Protein AF-A0A9D9IFY2-F1 (afdb_monomer_lite)

Radius of gyration: 27.75 Å; chains: 1; bounding box: 76×43×85 Å

Structure (mmCIF, N/CA/C/O backbone):
data_AF-A0A9D9IFY2-F1
#
_entry.id   AF-A0A9D9IFY2-F1
#
loop_
_atom_site.group_PDB
_atom_site.id
_atom_site.type_symbol
_atom_site.label_atom_id
_atom_site.label_alt_id
_atom_site.label_comp_id
_atom_site.label_asym_id
_atom_site.label_entity_id
_atom_site.label_seq_id
_atom_site.pdbx_PDB_ins_code
_atom_site.Cartn_x
_atom_site.Cartn_y
_atom_site.Cartn_z
_atom_site.occupancy
_atom_site.B_iso_or_equiv
_atom_site.auth_seq_id
_atom_site.auth_comp_id
_atom_site.auth_asym_id
_atom_site.auth_atom_id
_atom_site.pdbx_PDB_model_num
ATOM 1 N N . MET A 1 1 ? 60.501 29.123 -60.097 1.00 45.59 1 MET A N 1
ATOM 2 C CA . MET A 1 1 ? 59.509 29.951 -59.369 1.00 45.59 1 MET A CA 1
ATOM 3 C C . MET A 1 1 ? 58.386 30.339 -60.323 1.00 45.59 1 MET A C 1
ATOM 5 O O . MET A 1 1 ? 58.655 31.164 -61.185 1.00 45.59 1 MET A O 1
ATOM 9 N N . LYS A 1 2 ? 57.199 29.705 -60.239 1.00 42.31 2 LYS A N 1
ATOM 10 C CA . LYS A 1 2 ? 55.926 30.140 -60.883 1.00 42.31 2 LYS A CA 1
ATOM 11 C C . LYS A 1 2 ? 54.731 29.185 -60.614 1.00 42.31 2 LYS A C 1
ATOM 13 O O . LYS A 1 2 ? 53.909 28.975 -61.491 1.00 42.31 2 LYS A O 1
ATOM 18 N N . ILE A 1 3 ? 54.619 28.594 -59.417 1.00 50.12 3 ILE A N 1
ATOM 19 C CA . ILE A 1 3 ? 53.489 27.689 -59.063 1.00 50.12 3 ILE A CA 1
ATOM 20 C C . ILE A 1 3 ? 52.675 28.223 -57.861 1.00 50.12 3 ILE A C 1
ATOM 22 O O . ILE A 1 3 ? 51.800 27.564 -57.319 1.00 50.12 3 ILE A O 1
ATOM 26 N N . VAL A 1 4 ? 52.882 29.485 -57.470 1.00 52.16 4 VAL A N 1
ATOM 27 C CA . VAL A 1 4 ? 52.103 30.127 -56.397 1.00 52.16 4 VAL A CA 1
ATOM 28 C C . VAL A 1 4 ? 50.803 30.711 -56.960 1.00 52.16 4 VAL A C 1
ATOM 30 O O . VAL A 1 4 ? 50.660 31.922 -57.062 1.00 52.16 4 VAL A O 1
ATOM 33 N N . LYS A 1 5 ? 49.876 29.859 -57.395 1.00 47.00 5 LYS A N 1
ATOM 34 C CA . LYS A 1 5 ? 48.452 30.173 -57.607 1.00 47.00 5 LYS A CA 1
ATOM 35 C C . LYS A 1 5 ? 47.690 28.863 -57.391 1.00 47.00 5 LYS A C 1
ATOM 37 O O . LYS A 1 5 ? 48.165 27.835 -57.848 1.00 47.00 5 LYS A O 1
ATOM 42 N N . TYR A 1 6 ? 46.549 28.922 -56.704 1.00 46.47 6 TYR A N 1
ATOM 43 C CA . TYR A 1 6 ? 45.672 27.801 -56.302 1.00 46.47 6 TYR A CA 1
ATOM 44 C C . TYR A 1 6 ? 45.935 27.157 -54.927 1.00 46.47 6 TYR A C 1
ATOM 46 O O . TYR A 1 6 ? 45.600 26.000 -54.703 1.00 46.47 6 TYR A O 1
ATOM 54 N N . ILE A 1 7 ? 46.431 27.935 -53.959 1.00 56.41 7 ILE A N 1
ATOM 55 C CA . ILE A 1 7 ? 46.082 27.707 -52.547 1.00 56.41 7 ILE A CA 1
ATOM 56 C C . ILE A 1 7 ? 44.813 28.515 -52.296 1.00 56.41 7 ILE A C 1
ATOM 58 O O . ILE A 1 7 ? 44.910 29.731 -52.163 1.00 56.41 7 ILE A O 1
ATOM 62 N N . SER A 1 8 ? 43.650 27.864 -52.340 1.00 53.25 8 SER A N 1
ATOM 63 C CA . SER A 1 8 ? 42.372 28.220 -51.690 1.00 53.25 8 SER A CA 1
ATOM 64 C C . SER A 1 8 ? 41.258 27.442 -52.392 1.00 53.25 8 SER A C 1
ATOM 66 O O . SER A 1 8 ? 41.124 27.568 -53.604 1.00 53.25 8 SER A O 1
ATOM 68 N N . ILE A 1 9 ? 40.422 26.733 -51.628 1.00 54.22 9 ILE A N 1
ATOM 69 C CA . ILE A 1 9 ? 39.234 25.969 -52.070 1.00 54.22 9 ILE A CA 1
ATOM 70 C C . ILE A 1 9 ? 39.540 24.521 -52.497 1.00 54.22 9 ILE A C 1
ATOM 72 O O . ILE A 1 9 ? 39.361 24.152 -53.649 1.00 54.22 9 ILE A O 1
ATOM 76 N N . LEU A 1 10 ? 39.960 23.679 -51.542 1.00 46.41 10 LEU A N 1
ATOM 77 C CA . LEU A 1 10 ? 39.526 22.272 -51.467 1.00 46.41 10 LEU A CA 1
ATOM 78 C C . LEU A 1 10 ? 39.859 21.682 -50.083 1.00 46.41 10 LEU A C 1
ATOM 80 O O . LEU A 1 10 ? 40.824 20.950 -49.909 1.00 46.41 10 LEU A O 1
ATOM 84 N N . ALA A 1 11 ? 39.076 22.052 -49.074 1.00 47.03 11 ALA A N 1
ATOM 85 C CA . ALA A 1 11 ? 39.056 21.371 -47.776 1.00 47.03 11 ALA A CA 1
ATOM 86 C C . ALA A 1 11 ? 37.610 21.313 -47.260 1.00 47.03 11 ALA A C 1
ATOM 88 O O . ALA A 1 11 ? 37.306 21.672 -46.129 1.00 47.03 11 ALA A O 1
ATOM 89 N N . ALA A 1 12 ? 36.695 20.923 -48.145 1.00 52.78 12 ALA A N 1
ATOM 90 C CA . ALA A 1 12 ? 35.437 20.322 -47.742 1.00 52.78 12 ALA A CA 1
ATOM 91 C C . ALA A 1 12 ? 35.654 18.807 -47.786 1.00 52.78 12 ALA A C 1
ATOM 93 O O . ALA A 1 12 ? 36.312 18.317 -48.702 1.00 52.78 12 ALA A O 1
ATOM 94 N N . VAL A 1 13 ? 35.069 18.082 -46.836 1.00 53.97 13 VAL A N 1
ATOM 95 C CA . VAL A 1 13 ? 35.120 16.614 -46.718 1.00 53.97 13 VAL A CA 1
ATOM 96 C C . VAL A 1 13 ? 36.387 16.074 -46.039 1.00 53.97 13 VAL A C 1
ATOM 98 O O . VAL A 1 13 ? 37.123 15.256 -46.577 1.00 53.97 13 VAL A O 1
ATOM 101 N N . ALA A 1 14 ? 36.602 16.475 -44.788 1.00 48.41 14 ALA A N 1
ATOM 102 C CA . ALA A 1 14 ? 37.298 15.627 -43.827 1.00 48.41 14 ALA A CA 1
ATOM 103 C C . ALA A 1 14 ? 36.409 15.477 -42.589 1.00 48.41 14 ALA A C 1
ATOM 105 O O . ALA A 1 14 ? 36.296 16.390 -41.778 1.00 48.41 14 ALA A O 1
ATOM 106 N N . GLY A 1 15 ? 35.752 14.321 -42.483 1.00 49.12 15 GLY A N 1
ATOM 107 C CA . GLY A 1 15 ? 35.352 13.779 -41.187 1.00 49.12 15 GLY A CA 1
ATOM 108 C C . GLY A 1 15 ? 34.025 14.243 -40.590 1.00 49.12 15 GLY A C 1
ATOM 109 O O . GLY A 1 15 ? 33.933 14.321 -39.372 1.00 49.12 15 GLY A O 1
ATOM 110 N N . LEU A 1 16 ? 32.963 14.429 -41.383 1.00 47.00 16 LEU A N 1
ATOM 111 C CA . LEU A 1 16 ? 31.602 14.158 -40.880 1.00 47.00 16 LEU A CA 1
ATOM 112 C C . LEU A 1 16 ? 31.379 12.637 -40.834 1.00 47.00 16 LEU A C 1
ATOM 114 O O . LEU A 1 16 ? 30.486 12.086 -41.462 1.00 47.00 16 LEU A O 1
ATOM 118 N N . SER A 1 17 ? 32.244 11.942 -40.106 1.00 49.38 17 SER A N 1
ATOM 119 C CA . SER A 1 17 ? 31.938 10.640 -39.538 1.00 49.38 17 SER A CA 1
ATOM 120 C C . SER A 1 17 ? 31.508 10.907 -38.105 1.00 49.38 17 SER A C 1
ATOM 122 O O . SER A 1 17 ? 32.179 10.519 -37.151 1.00 49.38 17 SER A O 1
ATOM 124 N N . THR A 1 18 ? 30.383 11.614 -37.960 1.00 53.66 18 THR A N 1
ATOM 125 C CA . THR A 1 18 ? 29.499 11.360 -36.830 1.00 53.66 18 THR A CA 1
ATOM 126 C C . THR A 1 18 ? 29.099 9.905 -37.000 1.00 53.66 18 THR A C 1
ATOM 128 O O . THR A 1 18 ? 28.166 9.584 -37.737 1.00 53.66 18 THR A O 1
ATOM 131 N N . ALA A 1 19 ? 29.886 9.001 -36.416 1.00 45.75 19 ALA A N 1
ATOM 132 C CA . ALA A 1 19 ? 29.366 7.700 -36.078 1.00 45.75 19 ALA A CA 1
ATOM 133 C C . ALA A 1 19 ? 28.036 8.001 -35.389 1.00 45.75 19 ALA A C 1
ATOM 135 O O . ALA A 1 19 ? 28.010 8.713 -34.383 1.00 45.75 19 ALA A O 1
ATOM 136 N N . CYS A 1 20 ? 26.941 7.567 -36.011 1.00 50.88 20 CYS A N 1
ATOM 137 C CA . CYS A 1 20 ? 25.726 7.293 -35.282 1.00 50.88 20 CYS A CA 1
ATOM 138 C C . CYS A 1 20 ? 26.170 6.356 -34.163 1.00 50.88 20 CYS A C 1
ATOM 140 O O . CYS A 1 20 ? 26.299 5.153 -34.366 1.00 50.88 20 CYS A O 1
ATOM 142 N N . GLN A 1 21 ? 26.506 6.916 -33.003 1.00 42.38 21 GLN A N 1
ATOM 143 C CA . GLN A 1 21 ? 26.199 6.221 -31.780 1.00 42.38 21 GLN A CA 1
ATOM 144 C C . GLN A 1 21 ? 24.684 6.121 -31.870 1.00 42.38 21 GLN A C 1
ATOM 146 O O . GLN A 1 21 ? 23.987 7.110 -31.647 1.00 42.38 21 GLN A O 1
ATOM 151 N N . GLU A 1 22 ? 24.178 4.978 -32.341 1.00 47.09 22 GLU A N 1
ATOM 152 C CA . GLU A 1 22 ? 22.893 4.531 -31.836 1.00 47.09 22 GLU A CA 1
ATOM 153 C C . GLU A 1 22 ? 23.103 4.568 -30.330 1.00 47.09 22 GLU A C 1
ATOM 155 O O . GLU A 1 22 ? 23.872 3.778 -29.780 1.00 47.09 22 GLU A O 1
ATOM 160 N N . LEU A 1 23 ? 22.617 5.652 -29.718 1.00 42.62 23 LEU A N 1
ATOM 161 C CA . LEU A 1 23 ? 22.601 5.799 -28.281 1.00 42.62 23 LEU A CA 1
ATOM 162 C C . LEU A 1 23 ? 21.955 4.500 -27.828 1.00 42.62 23 LEU A C 1
ATOM 164 O O . LEU A 1 23 ? 20.848 4.203 -28.277 1.00 42.62 23 LEU A O 1
ATOM 168 N N . GLU A 1 24 ? 22.684 3.685 -27.076 1.00 45.47 24 GLU A N 1
ATOM 169 C CA . GLU A 1 24 ? 22.143 2.454 -26.525 1.00 45.47 24 GLU A CA 1
ATOM 170 C C . GLU A 1 24 ? 21.043 2.901 -25.560 1.00 45.47 24 GLU A C 1
ATOM 172 O O . GLU A 1 24 ? 21.291 3.258 -24.408 1.00 45.47 24 GLU A O 1
ATOM 177 N N . GLU A 1 25 ? 19.838 3.077 -26.103 1.00 55.22 25 GLU A N 1
ATOM 178 C CA . GLU A 1 25 ? 18.676 3.513 -25.363 1.00 55.22 25 GLU A CA 1
ATOM 179 C C . GLU A 1 25 ? 18.392 2.382 -24.390 1.00 55.22 25 GLU A C 1
ATOM 181 O O . GLU A 1 25 ? 17.975 1.292 -24.786 1.00 55.22 25 GLU A O 1
ATOM 186 N N . VAL A 1 26 ? 18.650 2.629 -23.108 1.00 58.50 26 VAL A N 1
ATOM 187 C CA . VAL A 1 26 ? 18.182 1.760 -22.035 1.00 58.50 26 VAL A CA 1
ATOM 188 C C . VAL A 1 26 ? 16.660 1.810 -22.088 1.00 58.50 26 VAL A C 1
ATOM 190 O O . VAL A 1 26 ? 16.031 2.755 -21.613 1.00 58.50 26 VAL A O 1
ATOM 193 N N . ARG A 1 27 ? 16.070 0.825 -22.763 1.00 62.72 27 ARG A N 1
ATOM 194 C CA . ARG A 1 27 ? 14.627 0.703 -22.927 1.00 62.72 27 ARG A CA 1
ATOM 195 C C . ARG A 1 27 ? 14.078 -0.126 -21.785 1.00 62.72 27 ARG A C 1
ATOM 197 O O . ARG A 1 27 ? 14.531 -1.239 -21.543 1.00 62.72 27 ARG A O 1
ATOM 204 N N . THR A 1 28 ? 13.094 0.434 -21.098 1.00 70.00 28 THR A N 1
ATOM 205 C CA . THR A 1 28 ? 12.258 -0.304 -20.154 1.00 70.00 28 THR A CA 1
ATOM 206 C C . THR A 1 28 ? 11.496 -1.402 -20.885 1.00 70.00 28 THR A C 1
ATOM 208 O O . THR A 1 28 ? 11.254 -1.301 -22.093 1.00 70.00 28 THR A O 1
ATOM 211 N N . LEU A 1 29 ? 11.051 -2.414 -20.144 1.00 72.69 29 LEU A N 1
ATOM 212 C CA . LEU A 1 29 ? 10.081 -3.375 -20.652 1.00 72.69 29 LEU A CA 1
ATOM 213 C C . LEU A 1 29 ? 8.843 -2.648 -21.186 1.00 72.69 29 LEU A C 1
ATOM 215 O O . LEU A 1 29 ? 8.444 -1.590 -20.687 1.00 72.69 29 LEU A O 1
ATOM 219 N N . ALA A 1 30 ? 8.251 -3.221 -22.233 1.00 76.56 30 ALA A N 1
ATOM 220 C CA . ALA A 1 30 ? 6.926 -2.810 -22.665 1.00 76.56 30 ALA A CA 1
ATOM 221 C C . ALA A 1 30 ? 5.931 -3.020 -21.505 1.00 76.56 30 ALA A C 1
ATOM 223 O O . ALA A 1 30 ? 6.158 -3.906 -20.677 1.00 76.56 30 ALA A O 1
ATOM 224 N N . PRO A 1 31 ? 4.842 -2.237 -21.414 1.00 75.75 31 PRO A N 1
ATOM 225 C CA . PRO A 1 31 ? 3.921 -2.312 -20.280 1.00 75.75 31 PRO A CA 1
ATOM 226 C C . PRO A 1 31 ? 3.385 -3.713 -19.961 1.00 75.75 31 PRO A C 1
ATOM 228 O O . PRO A 1 31 ? 3.192 -4.053 -18.803 1.00 75.75 31 PRO A O 1
ATOM 231 N N . ASP A 1 32 ? 3.175 -4.543 -20.980 1.00 78.44 32 ASP A N 1
ATOM 232 C CA . ASP A 1 32 ? 2.692 -5.923 -20.861 1.00 78.44 32 ASP A CA 1
ATOM 233 C C . ASP A 1 32 ? 3.770 -6.930 -20.424 1.00 78.44 32 ASP A C 1
ATOM 235 O O . ASP A 1 32 ? 3.457 -8.084 -20.145 1.00 78.44 32 ASP A O 1
ATOM 239 N N . GLN A 1 33 ? 5.033 -6.506 -20.383 1.00 84.06 33 GLN A N 1
ATOM 240 C CA . GLN A 1 33 ? 6.184 -7.329 -20.012 1.00 84.06 33 GLN A CA 1
ATOM 241 C C . GLN A 1 33 ? 6.702 -7.011 -18.600 1.00 84.06 33 GLN A C 1
ATOM 243 O O . GLN A 1 33 ? 7.556 -7.737 -18.100 1.00 84.06 33 GLN A O 1
ATOM 248 N N . VAL A 1 34 ? 6.209 -5.944 -17.957 1.00 89.12 34 VAL A N 1
ATOM 249 C CA . VAL A 1 34 ? 6.585 -5.585 -16.581 1.00 89.12 34 VAL A CA 1
ATOM 250 C C . VAL A 1 34 ? 6.120 -6.678 -15.620 1.00 89.12 34 VAL A C 1
ATOM 252 O O . VAL A 1 34 ? 4.947 -7.053 -15.620 1.00 89.12 34 VAL A O 1
ATOM 255 N N . VAL A 1 35 ? 7.028 -7.158 -14.768 1.00 94.62 35 VAL A N 1
ATOM 256 C CA . VAL A 1 35 ? 6.667 -8.059 -13.668 1.00 94.62 35 VAL A CA 1
ATOM 257 C C . VAL A 1 35 ? 6.233 -7.198 -12.479 1.00 94.62 35 VAL A C 1
ATOM 259 O O . VAL A 1 35 ? 7.048 -6.413 -11.981 1.00 94.62 35 VAL A O 1
ATOM 262 N N . PRO A 1 36 ? 4.970 -7.291 -12.025 1.00 95.56 36 PRO A N 1
ATOM 263 C CA . PRO A 1 36 ? 4.491 -6.508 -10.892 1.00 95.56 36 PRO A CA 1
ATOM 264 C C . PRO A 1 36 ? 5.188 -6.926 -9.587 1.00 95.56 36 PRO A C 1
ATOM 266 O O . PRO A 1 36 ? 5.723 -8.035 -9.500 1.00 95.56 36 PRO A O 1
ATOM 269 N N . PRO A 1 37 ? 5.175 -6.065 -8.553 1.00 97.62 37 PRO A N 1
ATOM 270 C CA . PRO A 1 37 ? 5.640 -6.472 -7.233 1.00 97.62 37 PRO A CA 1
ATOM 271 C C . PRO A 1 37 ? 4.739 -7.578 -6.667 1.00 97.62 37 PRO A C 1
ATOM 273 O O . PRO A 1 37 ? 3.570 -7.689 -7.037 1.00 97.62 37 PRO A O 1
ATOM 276 N N . VAL A 1 38 ? 5.252 -8.365 -5.722 1.00 98.25 38 VAL A N 1
ATOM 277 C CA . VAL A 1 38 ? 4.466 -9.418 -5.055 1.00 98.25 38 VAL A CA 1
ATOM 278 C C . VAL A 1 38 ? 4.437 -9.153 -3.562 1.00 98.25 38 VAL A C 1
ATOM 280 O O . VAL A 1 38 ? 5.442 -9.344 -2.882 1.00 98.25 38 VAL A O 1
ATOM 283 N N . LEU A 1 39 ? 3.289 -8.709 -3.046 1.00 98.31 39 LEU A N 1
ATOM 284 C CA . LEU A 1 39 ? 3.097 -8.517 -1.611 1.00 98.31 39 LEU A CA 1
ATOM 285 C C . LEU A 1 39 ? 3.146 -9.871 -0.897 1.00 98.31 39 LEU A C 1
ATOM 287 O O . LEU A 1 39 ? 2.453 -10.818 -1.272 1.00 98.31 39 LEU A O 1
ATOM 291 N N . HIS A 1 40 ? 3.986 -9.968 0.131 1.00 98.00 40 HIS A N 1
ATOM 292 C CA . HIS A 1 40 ? 4.064 -11.162 0.963 1.00 98.00 40 HIS A CA 1
ATOM 293 C C . HIS A 1 40 ? 2.832 -11.275 1.862 1.00 98.00 40 HIS A C 1
ATOM 295 O O . HIS A 1 40 ? 2.119 -10.304 2.113 1.00 98.00 40 HIS A O 1
ATOM 301 N N . SER A 1 41 ? 2.589 -12.479 2.377 1.00 93.69 41 SER A N 1
ATOM 302 C CA . SER A 1 41 ? 1.468 -12.734 3.279 1.00 93.69 41 SER A CA 1
ATOM 303 C C . SER A 1 41 ? 1.529 -11.835 4.513 1.00 93.69 41 SER A C 1
ATOM 305 O O . SER A 1 41 ? 2.539 -11.809 5.220 1.00 93.69 41 SER A O 1
ATOM 307 N N . LEU A 1 42 ? 0.417 -11.169 4.797 1.00 95.88 42 LEU A N 1
ATOM 308 C CA . LEU A 1 42 ? 0.196 -10.413 6.021 1.00 95.88 42 LEU A CA 1
ATOM 309 C C . LEU A 1 42 ? -0.420 -11.316 7.103 1.00 95.88 42 LEU A C 1
ATOM 311 O O . LEU A 1 42 ? -0.883 -12.423 6.800 1.00 95.88 42 LEU A O 1
ATOM 315 N N . PRO A 1 43 ? -0.434 -10.879 8.375 1.00 93.62 43 PRO A N 1
ATOM 316 C CA . PRO A 1 43 ? -1.269 -11.509 9.388 1.00 93.62 43 PRO A CA 1
ATOM 317 C C . PRO A 1 43 ? -2.720 -11.597 8.904 1.00 93.62 43 PRO A C 1
ATOM 319 O O . PRO A 1 43 ? -3.215 -10.677 8.263 1.00 93.62 43 PRO A O 1
ATOM 322 N N . ALA A 1 44 ? -3.407 -12.691 9.235 1.00 90.69 44 ALA A N 1
ATOM 323 C CA . ALA A 1 44 ? -4.798 -12.886 8.818 1.00 90.69 44 ALA A CA 1
ATOM 324 C C . ALA A 1 44 ? -5.761 -11.845 9.424 1.00 90.69 44 ALA A C 1
ATOM 326 O O . ALA A 1 44 ? -6.833 -11.611 8.872 1.00 90.69 44 ALA A O 1
ATOM 327 N N . GLU A 1 45 ? -5.380 -11.245 10.553 1.00 93.31 45 GLU A N 1
ATOM 328 C CA . GLU A 1 45 ? -6.165 -10.253 11.283 1.00 93.31 45 GLU A CA 1
ATOM 329 C C . GLU A 1 45 ? -5.242 -9.153 11.824 1.00 93.31 45 GLU A C 1
ATOM 331 O O . GLU A 1 45 ? -4.189 -9.448 12.404 1.00 93.31 45 GLU A O 1
ATOM 336 N N . ILE A 1 46 ? -5.651 -7.894 11.660 1.00 92.31 46 ILE A N 1
ATOM 337 C CA . ILE A 1 46 ? -5.027 -6.714 12.266 1.00 92.31 46 ILE A CA 1
ATOM 338 C C . ILE A 1 46 ? -6.063 -6.046 13.176 1.00 92.31 46 ILE A C 1
ATOM 340 O O . ILE A 1 46 ? -6.761 -5.100 12.818 1.00 92.31 46 ILE A O 1
ATOM 344 N N . ALA A 1 47 ? -6.135 -6.529 14.416 1.00 92.75 47 ALA A N 1
ATOM 345 C CA . ALA A 1 47 ? -6.991 -5.946 15.441 1.00 92.75 47 ALA A CA 1
ATOM 346 C C . ALA A 1 47 ? -6.327 -4.713 16.078 1.00 92.75 47 ALA A C 1
ATOM 348 O O . ALA A 1 47 ? -5.432 -4.832 16.925 1.00 92.75 47 ALA A O 1
ATOM 349 N N . VAL A 1 48 ? -6.781 -3.516 15.699 1.00 91.88 48 VAL A N 1
ATOM 350 C CA . VAL A 1 48 ? -6.322 -2.265 16.319 1.00 91.88 48 VAL A CA 1
ATOM 351 C C . VAL A 1 48 ? -7.115 -1.970 17.592 1.00 91.88 48 VAL A C 1
ATOM 353 O O . VAL A 1 48 ? -8.344 -1.967 17.610 1.00 91.88 48 VAL A O 1
ATOM 356 N N . THR A 1 49 ? -6.396 -1.692 18.673 1.00 91.94 49 THR A N 1
ATOM 357 C CA . THR A 1 49 ? -6.932 -1.317 19.983 1.00 91.94 49 THR A CA 1
ATOM 358 C C . THR A 1 49 ? -6.192 -0.086 20.500 1.00 91.94 49 THR A C 1
ATOM 360 O O . THR A 1 49 ? -5.104 0.248 20.034 1.00 91.94 49 THR A O 1
ATOM 363 N N . SER A 1 50 ? -6.734 0.583 21.516 1.00 91.19 50 SER A N 1
ATOM 364 C CA . SER A 1 50 ? -6.043 1.712 22.152 1.00 91.19 50 SER A CA 1
ATOM 365 C C . SER A 1 50 ? -4.705 1.326 22.797 1.00 91.19 50 SER A C 1
ATOM 367 O O . SER A 1 50 ? -3.860 2.189 23.010 1.00 91.19 50 SER A O 1
ATOM 369 N N . GLU A 1 51 ? -4.502 0.048 23.124 1.00 95.19 51 GLU A N 1
ATOM 370 C CA . GLU A 1 51 ? -3.303 -0.439 23.815 1.00 95.19 51 GLU A CA 1
ATOM 371 C C . GLU A 1 51 ? -2.148 -0.755 22.855 1.00 95.19 51 GLU A C 1
ATOM 373 O O . GLU A 1 51 ? -0.990 -0.740 23.268 1.00 95.19 51 GLU A O 1
ATOM 378 N N . ASN A 1 52 ? -2.443 -1.016 21.576 1.00 95.06 52 ASN A N 1
ATOM 379 C CA . ASN A 1 52 ? -1.458 -1.459 20.585 1.00 95.06 52 ASN A CA 1
ATOM 380 C C . ASN A 1 52 ? -1.225 -0.458 19.441 1.00 95.06 52 ASN A C 1
ATOM 382 O O . ASN A 1 52 ? -0.557 -0.802 18.472 1.00 95.06 52 ASN A O 1
ATOM 386 N N . MET A 1 53 ? -1.710 0.786 19.548 1.00 94.12 53 MET A N 1
ATOM 387 C CA . MET A 1 53 ? -1.530 1.813 18.504 1.00 94.12 53 MET A CA 1
ATOM 388 C C . MET A 1 53 ? -0.059 2.052 18.11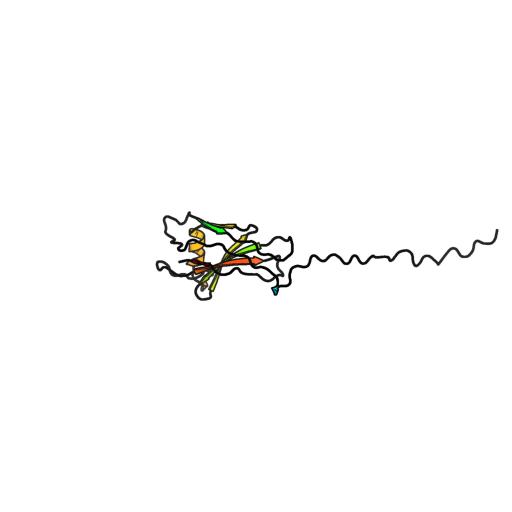7 1.00 94.12 53 MET A C 1
ATOM 390 O O . MET A 1 53 ? 0.237 2.316 16.954 1.00 94.12 53 MET A O 1
ATOM 394 N N . GLY A 1 54 ? 0.866 1.919 19.075 1.00 94.56 54 GLY A N 1
ATOM 395 C CA . GLY A 1 54 ? 2.308 2.042 18.835 1.00 94.56 54 GLY A CA 1
ATOM 396 C C . GLY A 1 54 ? 2.981 0.782 18.278 1.00 94.56 54 GLY A C 1
ATOM 397 O O . GLY A 1 54 ? 4.169 0.823 17.967 1.00 94.56 54 GLY A O 1
ATOM 398 N N . SER A 1 55 ? 2.266 -0.342 18.177 1.00 96.50 55 SER A N 1
ATOM 399 C CA . SER A 1 55 ? 2.765 -1.556 17.529 1.00 96.50 55 SER A CA 1
ATOM 400 C C . SER A 1 55 ? 2.786 -1.391 16.012 1.00 96.50 55 SER A C 1
ATOM 402 O O . SER A 1 55 ? 2.032 -0.594 15.450 1.00 96.50 55 SER A O 1
ATOM 404 N N . THR A 1 56 ? 3.659 -2.148 15.353 1.00 96.50 56 THR A N 1
ATOM 405 C CA . THR A 1 56 ? 3.853 -2.092 13.905 1.00 96.50 56 THR A CA 1
ATOM 406 C C . THR A 1 56 ? 3.403 -3.377 13.223 1.00 96.50 56 THR A C 1
ATOM 408 O O . THR A 1 56 ? 3.474 -4.466 13.792 1.00 96.50 56 THR A O 1
ATOM 411 N N . VAL A 1 57 ? 2.980 -3.242 11.969 1.00 96.44 57 VAL A N 1
ATOM 412 C CA . VAL A 1 57 ? 2.962 -4.332 10.991 1.00 96.44 57 VAL A CA 1
ATOM 413 C C . VAL A 1 57 ? 4.035 -4.065 9.946 1.00 96.44 57 VAL A C 1
ATOM 415 O O . VAL A 1 57 ? 4.219 -2.936 9.481 1.00 96.44 57 VAL A O 1
ATOM 418 N N . THR A 1 58 ? 4.752 -5.120 9.582 1.00 97.50 58 THR A N 1
ATOM 419 C CA . THR A 1 58 ? 5.735 -5.089 8.506 1.00 97.50 58 THR A CA 1
ATOM 420 C C . THR A 1 58 ? 5.063 -5.498 7.203 1.00 97.50 58 THR A C 1
ATOM 422 O O . THR A 1 58 ? 4.542 -6.605 7.086 1.00 97.50 58 THR A O 1
ATOM 425 N N . PHE A 1 59 ? 5.129 -4.624 6.207 1.00 98.19 59 PHE A N 1
ATOM 426 C CA . PHE A 1 59 ? 4.832 -4.952 4.820 1.00 98.19 59 PHE A CA 1
ATOM 427 C C . PHE A 1 59 ? 6.151 -5.298 4.129 1.00 98.19 59 PHE A C 1
ATOM 429 O O . PHE A 1 59 ? 7.125 -4.549 4.240 1.00 98.19 59 PHE A O 1
ATOM 436 N N . ALA A 1 60 ? 6.203 -6.429 3.436 1.00 98.31 60 ALA A N 1
ATOM 437 C CA . ALA A 1 60 ? 7.357 -6.867 2.654 1.00 98.31 60 ALA A CA 1
ATOM 438 C C . ALA A 1 60 ? 6.882 -7.419 1.311 1.00 98.31 60 ALA A C 1
ATOM 440 O O . ALA A 1 60 ? 5.780 -7.959 1.222 1.00 98.31 60 ALA A O 1
ATOM 441 N N . TRP A 1 61 ? 7.680 -7.240 0.263 1.00 98.50 61 TRP A N 1
ATOM 442 C CA . TRP A 1 61 ? 7.315 -7.668 -1.082 1.00 98.50 61 TRP A CA 1
ATOM 443 C C . TRP A 1 61 ? 8.523 -8.063 -1.917 1.00 98.50 61 TRP A C 1
ATOM 445 O O . TRP A 1 61 ? 9.654 -7.662 -1.643 1.00 98.50 61 TRP A O 1
ATOM 455 N N . ASP A 1 62 ? 8.267 -8.818 -2.978 1.00 98.06 62 ASP A N 1
ATOM 456 C CA . ASP A 1 62 ? 9.238 -8.997 -4.050 1.00 98.06 62 ASP A CA 1
ATOM 457 C C . ASP A 1 62 ? 9.220 -7.771 -4.967 1.00 98.06 62 ASP A C 1
ATOM 459 O O . ASP A 1 62 ? 8.166 -7.190 -5.246 1.00 98.06 62 ASP A O 1
ATOM 463 N N . ALA A 1 63 ? 10.406 -7.354 -5.412 1.00 96.56 63 ALA A N 1
ATOM 464 C CA . ALA A 1 63 ? 10.566 -6.175 -6.250 1.00 96.56 63 ALA A CA 1
ATOM 465 C C . ALA A 1 63 ? 9.868 -6.343 -7.606 1.00 96.56 63 ALA A C 1
ATOM 467 O O . ALA A 1 63 ? 9.889 -7.419 -8.200 1.00 96.56 63 ALA A O 1
ATOM 468 N N . ALA A 1 64 ? 9.320 -5.243 -8.118 1.00 95.62 64 ALA A N 1
ATOM 469 C CA . ALA A 1 64 ? 8.854 -5.183 -9.496 1.00 95.62 64 ALA A CA 1
ATOM 470 C C . ALA A 1 64 ? 10.047 -5.202 -10.465 1.00 95.62 64 ALA A C 1
ATOM 472 O O . ALA A 1 64 ? 11.076 -4.574 -10.192 1.00 95.62 64 ALA A O 1
ATOM 473 N N . ASP A 1 65 ? 9.883 -5.858 -11.614 1.00 93.88 65 ASP A N 1
ATOM 474 C CA . ASP A 1 65 ? 10.887 -5.891 -12.678 1.00 93.88 65 ASP A CA 1
ATOM 475 C C . ASP A 1 65 ? 10.402 -5.108 -13.902 1.00 93.88 65 ASP A C 1
ATOM 477 O O . ASP A 1 65 ? 9.498 -5.522 -14.630 1.00 93.88 65 ASP A O 1
ATOM 481 N N . PHE A 1 66 ? 11.036 -3.957 -14.125 1.00 90.69 66 PHE A N 1
ATOM 482 C CA . PHE A 1 66 ? 10.825 -3.102 -15.295 1.00 90.69 66 PHE A CA 1
ATOM 483 C C . PHE A 1 66 ? 11.860 -3.360 -16.409 1.00 90.69 66 PHE A C 1
ATOM 485 O O . PHE A 1 66 ? 11.887 -2.632 -17.405 1.00 90.69 66 PHE A O 1
ATOM 492 N N . GLY A 1 67 ? 12.742 -4.351 -16.232 1.00 87.88 67 GLY A N 1
ATOM 493 C CA . GLY A 1 67 ? 13.857 -4.721 -17.111 1.00 87.88 67 GLY A CA 1
ATOM 494 C C . GLY A 1 67 ? 14.989 -3.703 -17.181 1.00 87.88 67 GLY A C 1
ATOM 495 O O . GLY A 1 67 ? 15.856 -3.804 -18.047 1.00 87.88 67 GLY A O 1
ATOM 496 N N . VAL A 1 68 ? 14.994 -2.714 -16.285 1.00 82.62 68 VAL A N 1
ATOM 497 C CA . VAL A 1 68 ? 16.031 -1.682 -16.199 1.00 82.62 68 VAL A CA 1
ATOM 498 C C . VAL A 1 68 ? 16.450 -1.459 -14.752 1.00 82.62 68 VAL A C 1
ATOM 500 O O . VAL A 1 68 ? 15.630 -1.488 -13.838 1.00 82.62 68 VAL A O 1
ATOM 503 N N . GLY A 1 69 ? 17.734 -1.176 -14.541 1.00 82.62 69 GLY A N 1
ATOM 504 C CA . GLY A 1 69 ? 18.294 -0.857 -13.224 1.00 82.62 69 GLY A CA 1
ATOM 505 C C . GLY A 1 69 ? 18.020 0.583 -12.787 1.00 82.62 69 GLY A C 1
ATOM 506 O O . GLY A 1 69 ? 18.961 1.313 -12.487 1.00 82.62 69 GLY A O 1
ATOM 507 N N . THR A 1 70 ? 1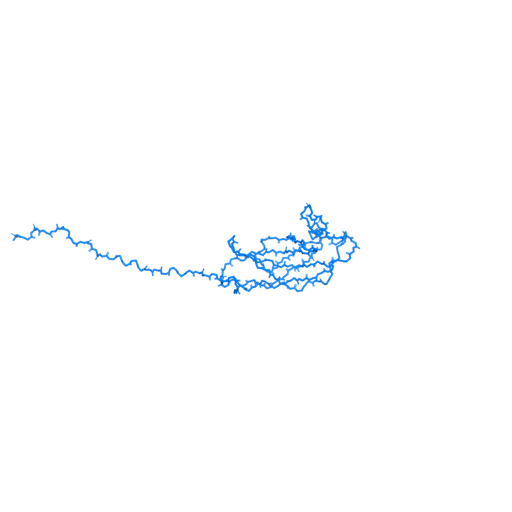6.758 1.014 -12.802 1.00 85.06 70 THR A N 1
ATOM 508 C CA . THR A 1 70 ? 16.340 2.327 -12.285 1.00 85.06 70 THR A CA 1
ATOM 509 C C . THR A 1 70 ? 15.754 2.202 -10.879 1.00 85.06 70 THR A C 1
ATOM 511 O O . THR A 1 70 ? 15.405 1.110 -10.436 1.00 85.06 70 THR A O 1
ATOM 514 N N . GLN A 1 71 ? 15.651 3.317 -10.154 1.00 89.94 71 GLN A N 1
ATOM 515 C CA . GLN A 1 71 ? 14.999 3.322 -8.847 1.00 89.94 71 GLN A CA 1
ATOM 516 C C . GLN A 1 71 ? 13.488 3.132 -9.010 1.00 89.94 71 GLN A C 1
ATOM 518 O O . GLN A 1 71 ? 12.820 3.943 -9.654 1.00 89.94 71 GLN A O 1
ATOM 523 N N . THR A 1 72 ? 12.961 2.092 -8.370 1.00 94.06 72 THR A N 1
ATOM 524 C CA . THR A 1 72 ? 11.522 1.866 -8.234 1.00 94.06 72 THR A CA 1
ATOM 525 C C . THR A 1 72 ? 11.008 2.541 -6.969 1.00 94.06 72 THR A C 1
ATOM 527 O O . THR A 1 72 ? 11.575 2.367 -5.890 1.00 94.06 72 THR A O 1
ATOM 530 N N . ASN A 1 73 ? 9.920 3.294 -7.104 1.00 95.75 73 ASN A N 1
ATOM 531 C CA . ASN A 1 73 ? 9.156 3.835 -5.989 1.00 95.75 73 ASN A CA 1
ATOM 532 C C . ASN A 1 73 ? 7.921 2.972 -5.750 1.00 95.75 73 ASN A C 1
ATOM 534 O O . ASN A 1 73 ? 7.162 2.693 -6.685 1.00 95.75 73 ASN A O 1
ATOM 538 N N . TYR A 1 74 ? 7.709 2.607 -4.491 1.00 97.81 74 TYR A N 1
ATOM 539 C CA . TYR A 1 74 ? 6.603 1.785 -4.037 1.00 97.81 74 TYR A CA 1
ATOM 540 C C . TYR A 1 74 ? 5.607 2.574 -3.179 1.00 97.81 74 TYR A C 1
ATOM 542 O O . TYR A 1 74 ? 5.964 3.535 -2.484 1.00 97.81 74 TYR A O 1
ATOM 550 N N . SER A 1 75 ? 4.352 2.135 -3.210 1.00 97.62 75 SER A N 1
ATOM 551 C CA . SER A 1 75 ? 3.286 2.539 -2.293 1.00 97.62 75 SER A CA 1
ATOM 552 C C . SER A 1 75 ? 2.597 1.315 -1.702 1.00 97.62 75 SER A C 1
ATOM 554 O O . SER A 1 75 ? 2.460 0.305 -2.386 1.00 97.62 75 SER A O 1
ATOM 556 N N . ILE A 1 76 ? 2.145 1.420 -0.452 1.00 98.19 76 ILE A N 1
ATOM 557 C CA . ILE A 1 76 ? 1.178 0.482 0.127 1.00 98.19 76 ILE A CA 1
ATOM 558 C C . ILE A 1 76 ? -0.187 1.140 0.051 1.00 98.19 76 ILE A C 1
ATOM 560 O O . ILE A 1 76 ? -0.366 2.263 0.528 1.00 98.19 76 ILE A O 1
ATOM 564 N N . GLU A 1 77 ? -1.133 0.442 -0.554 1.00 98.00 77 GLU A N 1
ATOM 565 C CA . GLU A 1 77 ? -2.507 0.888 -0.733 1.00 98.00 77 GLU A CA 1
ATOM 566 C C . GLU A 1 77 ? -3.457 -0.106 -0.068 1.00 98.00 77 GLU A C 1
ATOM 568 O O . GLU A 1 77 ? -3.184 -1.304 -0.038 1.00 98.00 77 GLU A O 1
ATOM 573 N N . ALA A 1 78 ? -4.544 0.407 0.495 1.00 97.88 78 ALA A N 1
ATOM 574 C CA . ALA A 1 78 ? -5.601 -0.374 1.118 1.00 97.88 78 ALA A CA 1
ATOM 575 C C . ALA A 1 78 ? -6.913 -0.124 0.376 1.00 97.88 78 ALA A C 1
ATOM 577 O O . ALA A 1 78 ? -7.206 1.023 0.034 1.00 97.88 78 ALA A O 1
ATOM 578 N N . ALA A 1 79 ? -7.684 -1.181 0.137 1.00 97.25 79 ALA A N 1
ATOM 579 C CA . ALA A 1 79 ? -8.922 -1.138 -0.622 1.00 97.25 79 ALA A CA 1
ATOM 580 C C . ALA A 1 79 ? -10.098 -1.758 0.147 1.00 97.25 79 ALA A C 1
ATOM 582 O O . ALA A 1 79 ? -9.964 -2.796 0.797 1.00 97.25 79 ALA A O 1
ATOM 583 N N . TYR A 1 80 ? -11.258 -1.107 0.053 1.00 96.00 80 TYR A N 1
ATOM 584 C CA . TYR A 1 80 ? -12.518 -1.508 0.681 1.00 96.00 80 TYR A CA 1
ATOM 585 C C . TYR A 1 80 ? -13.691 -0.888 -0.088 1.00 96.00 80 TYR A C 1
ATOM 587 O O . TYR A 1 80 ? -13.657 0.287 -0.430 1.00 96.00 80 TYR A O 1
ATOM 595 N N . ASN A 1 81 ? -14.744 -1.663 -0.376 1.00 89.31 81 ASN A N 1
ATOM 596 C CA . ASN A 1 81 ? -15.957 -1.187 -1.068 1.00 89.31 81 ASN A CA 1
ATOM 597 C C . ASN A 1 81 ? -15.725 -0.392 -2.375 1.00 89.31 81 ASN A C 1
ATOM 599 O O . ASN A 1 81 ? -16.550 0.435 -2.754 1.00 89.31 81 ASN A O 1
ATOM 603 N N . SER A 1 82 ? -14.679 -0.726 -3.137 1.00 88.31 82 SER A N 1
ATOM 604 C CA . SER A 1 82 ? -14.228 -0.040 -4.373 1.00 88.31 82 SER A CA 1
ATOM 605 C C . SER A 1 82 ? -13.445 1.257 -4.163 1.00 88.31 82 SER A C 1
ATOM 607 O O . SER A 1 82 ? -12.946 1.807 -5.144 1.00 88.31 82 SER A O 1
ATOM 609 N N . ASP A 1 8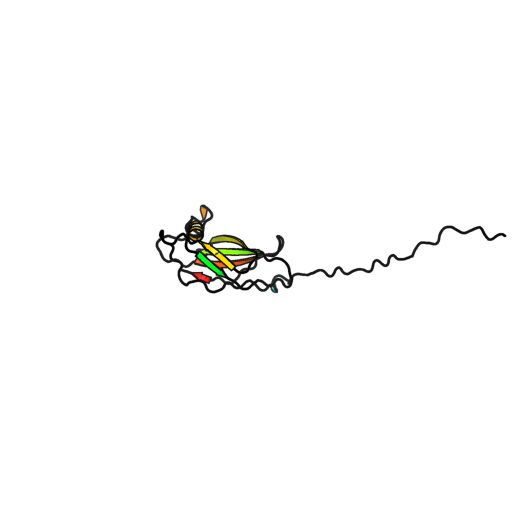3 ? -13.311 1.720 -2.924 1.00 93.44 83 ASP A N 1
ATOM 610 C CA . ASP A 1 83 ? -12.415 2.811 -2.571 1.00 93.44 83 ASP A CA 1
ATOM 611 C C . ASP A 1 83 ? -11.011 2.261 -2.311 1.00 93.44 83 ASP A C 1
ATOM 613 O O . ASP A 1 83 ? -10.849 1.154 -1.790 1.00 93.44 83 ASP A O 1
ATOM 617 N N . THR A 1 84 ? -9.997 3.048 -2.666 1.00 95.81 84 THR A N 1
ATOM 618 C CA . THR A 1 84 ? -8.588 2.730 -2.428 1.00 95.81 84 THR A CA 1
ATOM 619 C C . THR A 1 84 ? -7.886 3.958 -1.875 1.00 95.81 84 THR A C 1
ATOM 621 O O . THR A 1 84 ? -8.033 5.059 -2.408 1.00 95.81 84 THR A O 1
ATOM 624 N N . VAL A 1 85 ? -7.073 3.768 -0.840 1.00 97.06 85 VAL A N 1
ATOM 625 C CA . VAL A 1 85 ? -6.283 4.834 -0.223 1.00 97.06 85 VAL A CA 1
ATOM 626 C C . VAL A 1 85 ? -4.831 4.406 -0.058 1.00 97.06 85 VAL A C 1
ATOM 628 O O . VAL A 1 85 ? -4.534 3.250 0.239 1.00 97.06 85 VAL A O 1
ATOM 631 N N . ALA A 1 86 ? -3.906 5.346 -0.240 1.00 96.81 86 ALA A N 1
ATOM 632 C CA . ALA A 1 86 ? -2.500 5.104 0.047 1.00 96.81 86 ALA A CA 1
ATOM 633 C C . ALA A 1 86 ? -2.245 5.202 1.555 1.00 96.81 86 ALA A C 1
ATOM 635 O O . ALA A 1 86 ? -2.487 6.238 2.169 1.00 96.81 86 ALA A O 1
ATOM 636 N N . VAL A 1 87 ? -1.705 4.133 2.135 1.00 97.06 87 VAL A N 1
ATOM 637 C CA . VAL A 1 87 ? -1.212 4.108 3.517 1.00 97.06 87 VAL A CA 1
ATOM 638 C C . VAL A 1 87 ? 0.155 4.783 3.592 1.00 97.06 87 VAL A C 1
ATOM 640 O O . VAL A 1 87 ? 0.424 5.579 4.486 1.00 97.06 87 VAL A O 1
ATOM 643 N N . VAL A 1 88 ? 1.027 4.475 2.630 1.00 97.31 88 VAL A N 1
ATOM 644 C CA . VAL A 1 88 ? 2.363 5.065 2.516 1.00 97.31 88 VAL A CA 1
ATOM 645 C C . VAL A 1 88 ? 2.802 5.091 1.055 1.00 97.31 88 VAL A C 1
ATOM 647 O O . VAL A 1 88 ? 2.443 4.219 0.265 1.00 97.31 88 VAL A O 1
ATOM 650 N N . THR A 1 89 ? 3.597 6.092 0.685 1.00 96.50 89 THR A N 1
ATOM 651 C CA . THR A 1 89 ? 4.119 6.290 -0.674 1.00 96.50 89 THR A CA 1
ATOM 652 C C . THR A 1 89 ? 5.600 6.648 -0.649 1.00 96.50 89 THR A C 1
ATOM 654 O O . THR A 1 89 ? 6.077 7.218 0.330 1.00 96.50 89 THR A O 1
ATOM 657 N N . GLY A 1 90 ? 6.306 6.406 -1.754 1.00 94.38 90 GLY A N 1
ATOM 658 C CA . GLY A 1 90 ? 7.702 6.828 -1.917 1.00 94.38 90 GLY A CA 1
ATOM 659 C C . GLY A 1 90 ? 8.703 5.908 -1.219 1.00 94.38 90 GLY A C 1
ATOM 660 O O . GLY A 1 90 ? 9.806 6.332 -0.879 1.00 94.38 90 GLY A O 1
ATOM 661 N N . VAL A 1 91 ? 8.325 4.649 -0.984 1.00 97.25 91 VAL A N 1
ATOM 662 C CA . VAL A 1 91 ? 9.235 3.645 -0.428 1.00 97.25 91 VAL A CA 1
ATOM 663 C C . VAL A 1 91 ? 10.161 3.161 -1.541 1.00 97.25 91 VAL A C 1
ATOM 665 O O . VAL A 1 91 ? 9.694 2.757 -2.596 1.00 97.25 91 VAL A O 1
ATOM 668 N N . THR A 1 92 ? 11.474 3.190 -1.325 1.00 95.62 92 THR A N 1
ATOM 669 C CA . THR A 1 92 ? 12.469 2.746 -2.326 1.00 95.62 92 THR A CA 1
ATOM 670 C C . THR A 1 92 ? 13.056 1.366 -2.023 1.00 95.62 92 THR A C 1
ATOM 672 O O . THR A 1 92 ? 13.717 0.771 -2.871 1.00 95.62 92 THR A O 1
ATOM 675 N N . GLY A 1 93 ? 12.816 0.851 -0.813 1.00 96.00 93 GLY A N 1
ATOM 676 C CA . GLY A 1 93 ? 13.108 -0.530 -0.432 1.00 96.00 93 GLY A CA 1
ATOM 677 C C . GLY A 1 93 ? 11.947 -1.474 -0.745 1.00 96.00 93 GLY A C 1
ATOM 678 O O . GLY A 1 93 ? 10.913 -1.056 -1.252 1.00 96.00 93 GLY A O 1
ATOM 679 N N . THR A 1 94 ? 12.112 -2.748 -0.396 1.00 97.94 94 THR A N 1
ATOM 680 C CA . THR A 1 94 ? 11.091 -3.798 -0.567 1.00 97.94 94 THR A CA 1
ATOM 681 C C . THR A 1 94 ? 10.393 -4.182 0.740 1.00 97.94 94 THR A C 1
ATOM 683 O O . THR A 1 94 ? 9.827 -5.265 0.877 1.00 97.94 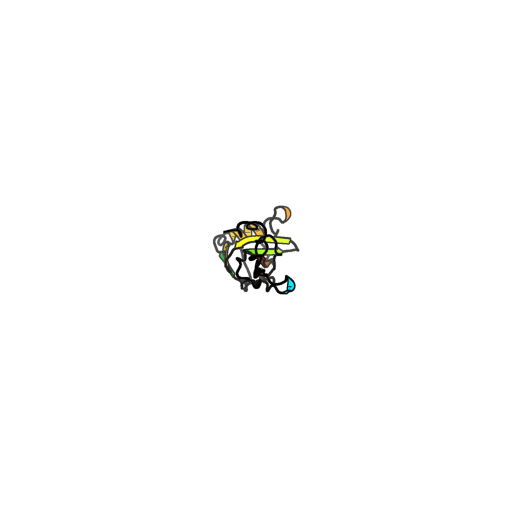94 THR A O 1
ATOM 686 N N . SER A 1 95 ? 10.482 -3.308 1.742 1.00 98.00 95 SER A N 1
ATOM 687 C CA . SER A 1 95 ? 9.773 -3.456 3.004 1.00 98.00 95 SER A CA 1
ATOM 688 C C . SER A 1 95 ? 9.582 -2.104 3.682 1.00 98.00 95 SER A C 1
ATOM 690 O O . SER A 1 95 ? 10.395 -1.189 3.527 1.00 98.00 95 SER A O 1
ATOM 692 N N . THR A 1 96 ? 8.496 -1.981 4.437 1.00 98.25 96 THR A N 1
ATOM 693 C CA . THR A 1 96 ? 8.208 -0.836 5.296 1.00 98.25 96 THR A CA 1
ATOM 694 C C . THR A 1 96 ? 7.411 -1.283 6.516 1.00 98.25 96 THR A C 1
ATOM 696 O O . THR A 1 96 ? 6.619 -2.222 6.444 1.00 98.25 96 THR A O 1
ATOM 699 N N . GLU A 1 97 ? 7.608 -0.607 7.641 1.00 97.81 97 GLU A N 1
ATOM 700 C CA . GLU A 1 97 ? 6.813 -0.811 8.848 1.00 97.81 97 GLU A CA 1
ATOM 701 C C . GLU A 1 97 ? 5.821 0.332 9.000 1.00 97.81 97 GLU A C 1
ATOM 703 O O . GLU A 1 97 ? 6.189 1.496 8.849 1.00 97.81 97 GLU A O 1
ATOM 708 N N . GLN A 1 98 ? 4.574 -0.001 9.319 1.00 97.69 98 GLN A N 1
ATOM 709 C CA . GLN A 1 98 ? 3.527 0.977 9.599 1.00 97.69 98 GLN A CA 1
ATOM 710 C C . GLN A 1 98 ? 2.960 0.726 10.986 1.00 97.69 98 GLN A C 1
ATOM 712 O O . GLN A 1 98 ? 2.739 -0.423 11.374 1.00 97.69 98 GLN A O 1
ATOM 717 N N . THR A 1 99 ? 2.731 1.797 11.741 1.00 97.31 99 THR A N 1
ATOM 718 C CA . THR A 1 99 ? 2.089 1.688 13.050 1.00 97.31 99 THR A CA 1
ATOM 719 C C . THR A 1 99 ? 0.595 1.443 12.891 1.00 97.31 99 THR A C 1
ATOM 721 O O . THR A 1 99 ? -0.034 1.873 11.919 1.00 97.31 99 THR A O 1
ATOM 724 N N . TYR A 1 100 ? 0.003 0.784 13.880 1.00 96.31 100 TYR A N 1
ATOM 725 C CA . TYR A 1 100 ? -1.446 0.606 13.937 1.00 96.31 100 TYR A CA 1
ATOM 726 C C . TYR A 1 100 ? -2.184 1.939 14.065 1.00 96.31 100 TYR A C 1
ATOM 728 O O . TYR A 1 100 ? -3.303 2.063 13.580 1.00 96.31 100 TYR A O 1
ATOM 736 N N . GLU A 1 101 ? -1.549 2.955 14.649 1.00 96.31 101 GLU A N 1
ATOM 737 C CA . GLU A 1 101 ? -2.048 4.329 14.638 1.00 96.31 101 GLU A CA 1
ATOM 738 C C . GLU A 1 101 ? -2.217 4.880 13.213 1.00 96.31 101 GLU A C 1
ATOM 740 O O . GLU A 1 101 ? -3.297 5.368 12.880 1.00 96.31 101 GLU A O 1
ATOM 745 N N . ILE A 1 102 ? -1.191 4.756 12.357 1.00 95.88 102 ILE A N 1
ATOM 746 C CA . ILE A 1 102 ? -1.255 5.214 10.960 1.00 95.88 102 ILE A CA 1
ATOM 747 C C . ILE A 1 102 ? -2.356 4.460 10.221 1.00 95.88 102 ILE A C 1
ATOM 749 O O . ILE A 1 102 ? -3.224 5.091 9.615 1.00 95.88 102 ILE A O 1
ATOM 753 N N . LEU A 1 103 ? -2.368 3.128 10.325 1.00 95.94 103 LEU A N 1
ATOM 754 C CA . LEU A 1 103 ? -3.401 2.309 9.695 1.00 95.94 103 LEU A CA 1
ATOM 755 C C . LEU A 1 103 ? -4.793 2.733 10.151 1.00 95.94 103 LEU A C 1
ATOM 757 O O . LEU A 1 103 ? -5.640 3.036 9.322 1.00 95.94 103 LEU A O 1
ATOM 761 N N . ASN A 1 104 ? -5.029 2.848 11.454 1.00 94.94 104 ASN A N 1
ATOM 762 C CA . ASN A 1 104 ? -6.329 3.258 11.963 1.00 94.94 104 ASN A CA 1
ATOM 763 C C . ASN A 1 104 ? -6.727 4.656 11.473 1.00 94.94 104 ASN A C 1
ATOM 765 O O . ASN A 1 104 ? -7.881 4.858 11.102 1.00 94.94 104 ASN A O 1
ATOM 769 N N . SER A 1 105 ? -5.788 5.605 11.429 1.00 94.75 105 SER A N 1
ATOM 770 C CA . SER A 1 105 ? -6.058 6.975 10.977 1.00 94.75 105 SER A CA 1
ATOM 771 C C . SER A 1 105 ? -6.506 7.047 9.516 1.00 94.75 105 SER A C 1
ATOM 773 O O . SER A 1 105 ? -7.363 7.858 9.186 1.00 94.75 105 SER A O 1
ATOM 775 N N . VAL A 1 106 ? -5.971 6.174 8.660 1.00 95.75 106 VAL A N 1
ATOM 776 C CA . VAL A 1 106 ? -6.273 6.145 7.225 1.00 95.75 106 VAL A CA 1
ATOM 777 C C . VAL A 1 106 ? -7.492 5.269 6.939 1.00 95.75 106 VAL A C 1
ATOM 779 O O . VAL A 1 106 ? -8.384 5.663 6.192 1.00 95.75 106 VAL A O 1
ATOM 782 N N . LEU A 1 107 ? -7.560 4.086 7.555 1.00 95.88 107 LEU A N 1
ATOM 783 C CA . LEU A 1 107 ? -8.590 3.095 7.259 1.00 95.88 107 LEU A CA 1
ATOM 784 C C . LEU A 1 107 ? -9.954 3.489 7.832 1.00 95.88 107 LEU A C 1
ATOM 786 O O . LEU A 1 107 ? -10.966 3.286 7.171 1.00 95.88 107 LEU A O 1
ATOM 790 N N . SER A 1 108 ? -10.000 4.063 9.039 1.00 94.81 108 SER A N 1
ATOM 791 C CA . SER A 1 108 ? -11.274 4.413 9.690 1.00 94.81 108 SER A CA 1
ATOM 792 C C . SER A 1 108 ? -11.825 5.783 9.288 1.00 94.81 108 SER A C 1
ATOM 794 O O . SER A 1 108 ? -13.018 6.036 9.462 1.00 94.81 108 SER A O 1
ATOM 796 N N . LEU A 1 109 ? -10.978 6.672 8.755 1.00 95.56 109 LEU A N 1
ATOM 797 C CA . LEU A 1 109 ? -11.399 7.987 8.276 1.00 95.56 109 LEU A CA 1
ATOM 798 C C . LEU A 1 109 ? -12.376 7.823 7.108 1.00 95.56 109 LEU A C 1
ATOM 800 O O . LEU A 1 109 ? -12.178 6.960 6.259 1.00 95.56 109 LEU A O 1
ATOM 804 N N . ALA A 1 110 ? -13.438 8.626 7.067 1.00 93.44 110 ALA A N 1
ATOM 805 C CA . ALA A 1 110 ? -14.463 8.512 6.036 1.00 93.44 110 ALA A CA 1
ATOM 806 C C . ALA A 1 110 ? -13.877 8.730 4.629 1.00 93.44 110 ALA A C 1
ATOM 808 O O . ALA A 1 110 ? -12.980 9.553 4.442 1.00 93.44 110 ALA A O 1
ATOM 809 N N . ALA A 1 111 ? -14.415 8.025 3.628 1.00 92.56 111 ALA A N 1
ATOM 810 C CA . ALA A 1 111 ? -13.966 8.150 2.238 1.00 92.56 111 ALA A CA 1
ATOM 811 C C . ALA A 1 111 ? -14.096 9.589 1.703 1.00 92.56 111 ALA A C 1
ATOM 813 O O . ALA A 1 111 ? -13.221 10.083 0.995 1.00 92.56 111 ALA A O 1
ATOM 814 N N . GLU A 1 112 ? -15.147 10.305 2.114 1.00 92.25 112 GLU A N 1
ATOM 815 C CA . GLU A 1 112 ? -15.362 11.720 1.779 1.00 92.25 112 GLU A CA 1
ATOM 816 C C . GLU A 1 112 ? -14.308 12.671 2.373 1.00 92.25 112 GLU A C 1
ATOM 818 O O . GLU A 1 112 ? -14.061 13.735 1.805 1.00 92.25 112 GLU A O 1
ATOM 823 N N . ASP A 1 113 ? -13.638 12.254 3.449 1.00 93.38 113 ASP A N 1
ATOM 824 C CA . ASP A 1 113 ? -12.548 12.982 4.105 1.00 93.38 113 ASP A CA 1
ATOM 825 C C . ASP A 1 113 ? -11.155 12.480 3.672 1.00 93.38 113 ASP A C 1
ATOM 827 O O . ASP A 1 113 ? -10.134 12.921 4.204 1.00 93.38 113 ASP A O 1
ATOM 831 N N . GLY A 1 114 ? -11.091 11.571 2.692 1.00 90.88 114 GLY A N 1
ATOM 832 C CA . GLY A 1 114 ? -9.844 11.031 2.143 1.00 90.88 114 GLY A CA 1
ATOM 833 C C . GLY A 1 114 ? -9.293 9.792 2.857 1.00 90.88 114 GLY A C 1
ATOM 834 O O . GLY A 1 114 ? -8.130 9.450 2.643 1.00 90.88 114 GLY A O 1
ATOM 835 N N . GLY A 1 115 ? -10.091 9.132 3.700 1.00 94.75 115 GLY A N 1
ATOM 836 C CA . GLY A 1 115 ? -9.772 7.816 4.259 1.00 94.75 115 GLY A CA 1
ATOM 837 C C . GLY A 1 115 ? -10.412 6.662 3.486 1.00 94.75 115 GLY A C 1
ATOM 838 O O . GLY A 1 115 ? -10.816 6.822 2.337 1.00 94.75 115 GLY A O 1
ATOM 839 N N . LEU A 1 116 ? -10.510 5.492 4.123 1.00 96.06 116 LEU A N 1
ATOM 840 C CA . LEU A 1 116 ? -11.114 4.293 3.526 1.00 96.06 116 LEU A CA 1
ATOM 841 C C . LEU A 1 116 ? -12.539 3.989 4.028 1.00 96.06 116 LEU A C 1
ATOM 843 O O . LEU A 1 116 ? -13.269 3.220 3.413 1.00 96.06 116 LEU A O 1
ATOM 847 N N . GLY A 1 117 ? -12.961 4.585 5.143 1.00 95.00 117 GLY A N 1
ATOM 848 C CA . GLY A 1 117 ? -14.305 4.431 5.702 1.00 95.00 117 GLY A CA 1
ATOM 849 C C . GLY A 1 117 ? -14.606 3.038 6.261 1.00 95.00 117 GLY A C 1
ATOM 850 O O . GLY A 1 117 ? -15.768 2.625 6.289 1.00 95.00 117 GLY A O 1
ATOM 851 N N . VAL A 1 118 ? -13.585 2.298 6.699 1.00 95.56 118 VAL A N 1
ATOM 852 C CA . VAL A 1 118 ? -13.749 0.976 7.313 1.00 95.56 118 VAL A CA 1
ATOM 853 C C . VAL A 1 118 ? -14.491 1.123 8.650 1.00 95.56 118 VAL A C 1
ATOM 855 O O . VAL A 1 118 ? -14.074 1.914 9.504 1.00 95.56 118 VAL A O 1
ATOM 858 N N . PRO A 1 119 ? -15.595 0.383 8.870 1.00 92.75 119 PRO A N 1
ATOM 859 C CA . PRO A 1 119 ? -16.370 0.485 10.098 1.00 92.75 119 PRO A CA 1
ATOM 860 C C . PRO A 1 119 ? -15.572 -0.023 11.301 1.00 92.75 119 PRO A C 1
ATOM 862 O O . PRO A 1 119 ? -14.924 -1.067 11.259 1.00 92.75 119 PRO A O 1
ATOM 865 N N . THR A 1 120 ? -15.661 0.695 12.418 1.00 89.00 120 THR A N 1
ATOM 866 C CA . THR A 1 120 ? -14.981 0.306 13.656 1.00 89.00 120 THR A CA 1
ATOM 867 C C . THR A 1 120 ? -15.786 -0.736 14.437 1.00 89.00 120 THR A C 1
ATOM 869 O O . THR A 1 120 ? -17.017 -0.773 14.400 1.00 89.00 120 THR A O 1
ATOM 872 N N . GLY A 1 121 ? -15.084 -1.618 15.156 1.00 88.56 121 GLY A N 1
ATOM 873 C CA . GLY A 1 121 ? -15.695 -2.621 16.038 1.00 88.56 121 GLY A CA 1
ATOM 874 C C . GLY A 1 121 ? -16.328 -3.829 15.337 1.00 88.56 121 GLY A C 1
ATOM 875 O O . GLY A 1 121 ? -16.863 -4.699 16.021 1.00 88.56 121 GLY A O 1
ATOM 876 N N . THR A 1 122 ? -16.257 -3.908 14.005 1.00 89.25 122 THR A N 1
ATOM 877 C CA . THR A 1 122 ? -16.701 -5.072 13.224 1.00 89.25 122 THR A CA 1
ATOM 878 C C . THR A 1 122 ? -15.541 -5.573 12.361 1.00 89.25 122 THR A C 1
ATOM 880 O O . THR A 1 122 ? -15.034 -4.785 11.564 1.00 89.25 122 THR A O 1
ATOM 883 N N . PRO A 1 123 ? -15.125 -6.851 12.482 1.00 92.75 123 PRO A N 1
ATOM 884 C CA . PRO A 1 123 ? -14.111 -7.429 11.600 1.00 92.75 123 PRO A CA 1
ATOM 885 C C . PRO A 1 123 ? -14.522 -7.272 10.135 1.00 92.75 123 PRO A C 1
ATOM 887 O O . PRO A 1 123 ? -15.627 -7.679 9.762 1.00 92.75 123 PRO A O 1
ATOM 890 N N . THR A 1 124 ? -13.656 -6.663 9.329 1.00 95.75 124 THR A N 1
ATOM 891 C CA . THR A 1 124 ? -13.978 -6.241 7.961 1.00 95.75 124 THR A CA 1
ATOM 892 C C . THR A 1 124 ? -12.821 -6.589 7.044 1.00 95.75 124 THR A C 1
ATOM 894 O O . THR A 1 124 ? -11.678 -6.289 7.358 1.00 95.75 124 THR A O 1
ATOM 897 N N . ASP A 1 125 ? -13.126 -7.209 5.907 1.00 96.50 125 ASP A N 1
ATOM 898 C CA . ASP A 1 125 ? -12.108 -7.549 4.917 1.00 96.50 125 ASP A CA 1
ATOM 899 C C . ASP A 1 125 ? -11.585 -6.274 4.234 1.00 96.50 125 ASP A C 1
ATOM 901 O O . ASP A 1 125 ? -12.357 -5.509 3.650 1.00 96.50 125 ASP A O 1
ATOM 905 N N . VAL A 1 126 ? -10.273 -6.063 4.322 1.00 97.00 126 VAL A N 1
ATOM 906 C CA . VAL A 1 126 ? -9.529 -4.987 3.659 1.00 97.00 126 VAL A CA 1
ATOM 907 C C . VAL A 1 126 ? -8.421 -5.617 2.828 1.00 97.00 126 VAL A C 1
ATOM 909 O O . VAL A 1 126 ? -7.634 -6.418 3.335 1.00 97.00 126 VAL A O 1
ATOM 912 N N . ASP A 1 127 ? -8.338 -5.237 1.557 1.00 97.75 127 ASP A N 1
ATOM 913 C CA . ASP A 1 127 ? -7.287 -5.716 0.664 1.00 97.75 127 ASP A CA 1
ATOM 914 C C . ASP A 1 127 ? -6.106 -4.750 0.675 1.00 97.75 127 ASP A C 1
ATOM 916 O O . ASP A 1 127 ? -6.264 -3.560 0.409 1.00 97.75 127 ASP A O 1
ATOM 920 N N . PHE A 1 128 ? -4.906 -5.259 0.944 1.00 98.12 128 PHE A N 1
ATOM 921 C CA . PHE A 1 128 ? -3.668 -4.495 0.812 1.00 98.12 128 PHE A CA 1
ATOM 922 C C . PHE A 1 128 ? -2.956 -4.827 -0.494 1.00 98.12 128 PHE A C 1
ATOM 924 O O . PHE A 1 128 ? -2.862 -5.992 -0.879 1.00 98.12 128 PHE A O 1
ATOM 931 N N . LEU A 1 129 ? -2.418 -3.804 -1.156 1.00 97.94 129 LEU A N 1
ATOM 932 C CA . LEU A 1 129 ? -1.691 -3.917 -2.417 1.00 97.94 129 LEU A CA 1
ATOM 933 C C . LEU A 1 129 ? -0.389 -3.120 -2.359 1.00 97.94 129 LEU A C 1
ATOM 935 O O . LEU A 1 129 ? -0.297 -2.090 -1.687 1.00 97.94 129 LEU A O 1
ATOM 939 N N . VAL A 1 130 ? 0.604 -3.563 -3.127 1.00 98.31 130 VAL A N 1
ATOM 940 C CA . VAL A 1 130 ? 1.829 -2.802 -3.386 1.00 98.31 130 VAL A CA 1
ATOM 941 C C . VAL A 1 130 ? 1.750 -2.226 -4.791 1.00 98.31 130 VAL A C 1
ATOM 943 O O . VAL A 1 130 ? 1.657 -2.970 -5.764 1.00 98.31 130 VAL A O 1
ATOM 946 N N . GLY A 1 131 ? 1.816 -0.905 -4.912 1.00 97.44 131 GLY A N 1
ATOM 947 C CA . GLY A 1 131 ? 1.991 -0.222 -6.190 1.00 97.44 131 GLY A CA 1
ATOM 948 C C . GLY A 1 131 ? 3.470 0.029 -6.467 1.00 97.44 131 GLY A C 1
ATOM 949 O O . GLY A 1 131 ? 4.184 0.460 -5.570 1.00 97.44 131 GLY A O 1
ATOM 950 N N . ALA A 1 132 ? 3.932 -0.195 -7.695 1.00 96.94 132 ALA A N 1
ATOM 951 C CA . ALA A 1 132 ? 5.295 0.084 -8.144 1.00 96.94 132 ALA A CA 1
ATOM 952 C C . ALA A 1 132 ? 5.302 1.053 -9.331 1.00 96.94 132 ALA A C 1
ATOM 954 O O . ALA A 1 132 ? 4.509 0.919 -10.263 1.00 96.94 132 ALA A O 1
ATOM 955 N N . THR A 1 133 ? 6.225 2.013 -9.313 1.00 94.75 133 THR A N 1
ATOM 956 C CA . THR A 1 133 ? 6.404 3.027 -10.365 1.00 94.75 133 THR A CA 1
ATOM 957 C C . THR A 1 133 ? 7.879 3.320 -10.603 1.00 94.75 133 THR A C 1
ATOM 959 O O . THR A 1 133 ? 8.688 3.247 -9.676 1.00 94.75 133 THR A O 1
ATOM 962 N N . ILE A 1 134 ? 8.219 3.702 -11.834 1.00 91.38 134 ILE A N 1
ATOM 963 C CA . ILE A 1 134 ? 9.539 4.225 -12.197 1.00 91.38 134 ILE A CA 1
ATOM 964 C C . ILE A 1 134 ? 9.383 5.601 -12.854 1.00 91.38 134 ILE A C 1
ATOM 966 O O . ILE A 1 134 ? 8.733 5.743 -13.887 1.00 91.38 134 ILE A O 1
ATOM 970 N N . GLY A 1 135 ? 9.971 6.634 -12.250 1.00 84.88 135 GLY A N 1
ATOM 971 C CA . GLY A 1 135 ? 9.747 8.021 -12.679 1.00 84.88 135 GLY A CA 1
ATOM 972 C C . GLY A 1 135 ? 8.263 8.429 -12.691 1.00 84.88 135 GLY A C 1
ATOM 973 O O . GLY A 1 135 ? 7.419 7.759 -12.103 1.00 84.88 135 GLY A O 1
ATOM 974 N N . ASP A 1 136 ? 7.955 9.527 -13.386 1.00 78.00 136 ASP A N 1
ATOM 975 C CA . ASP A 1 136 ? 6.613 10.140 -13.373 1.00 78.00 136 ASP A CA 1
ATOM 976 C C . ASP A 1 136 ? 5.784 9.830 -14.632 1.00 78.00 136 ASP A C 1
ATOM 978 O O . ASP A 1 136 ? 4.617 10.204 -14.735 1.00 78.00 136 ASP A O 1
ATOM 982 N N . THR A 1 137 ? 6.397 9.190 -15.631 1.00 73.56 137 THR A N 1
ATOM 983 C CA . THR A 1 137 ? 5.799 8.964 -16.956 1.00 73.56 137 THR A CA 1
ATOM 984 C C . THR A 1 137 ? 5.303 7.538 -17.169 1.00 73.56 137 THR A C 1
ATOM 986 O O . THR A 1 137 ? 4.549 7.297 -18.113 1.00 73.56 137 THR A O 1
ATOM 989 N N . PHE A 1 138 ? 5.713 6.592 -16.322 1.00 80.38 138 PHE A N 1
ATOM 990 C CA . PHE A 1 138 ? 5.263 5.206 -16.394 1.00 80.38 138 PHE A CA 1
ATOM 991 C C . PHE A 1 138 ? 4.005 4.982 -15.560 1.00 80.38 138 PHE A C 1
ATOM 993 O O . PHE A 1 138 ? 3.796 5.610 -14.524 1.00 80.38 138 PHE A O 1
ATOM 1000 N N . GLY A 1 139 ? 3.174 4.045 -16.021 1.00 86.00 139 GLY A N 1
ATOM 1001 C CA . GLY A 1 139 ? 2.036 3.567 -15.246 1.00 86.00 139 GLY A CA 1
ATOM 1002 C C . GLY A 1 139 ? 2.478 2.930 -13.928 1.00 86.00 139 GLY A C 1
ATOM 1003 O O . GLY A 1 139 ? 3.606 2.450 -13.795 1.00 86.00 139 GLY A O 1
ATOM 1004 N N . LYS A 1 140 ? 1.563 2.918 -12.960 1.00 93.25 140 LYS A N 1
ATOM 1005 C CA . LYS A 1 140 ? 1.719 2.157 -11.723 1.00 93.25 140 LYS A CA 1
ATOM 1006 C C . LYS A 1 140 ? 1.287 0.712 -11.956 1.00 93.25 140 LYS A C 1
ATOM 1008 O O . LYS A 1 140 ? 0.227 0.475 -12.531 1.00 93.25 140 LYS A O 1
ATOM 1013 N N . TYR A 1 141 ? 2.100 -0.226 -11.486 1.00 95.25 141 TYR A N 1
ATOM 1014 C CA . TYR A 1 141 ? 1.829 -1.660 -11.550 1.00 95.25 141 TYR A CA 1
ATOM 1015 C C . TYR A 1 141 ? 1.577 -2.181 -10.147 1.00 95.25 141 TYR A C 1
ATOM 1017 O O . TYR A 1 141 ? 2.347 -1.890 -9.233 1.00 95.25 141 TYR A O 1
ATOM 1025 N N . TYR A 1 142 ? 0.493 -2.926 -9.983 1.00 96.88 142 TYR A N 1
ATOM 1026 C CA . TYR A 1 142 ? 0.030 -3.393 -8.686 1.00 96.88 142 TYR A CA 1
ATOM 1027 C C . TYR A 1 142 ? 0.347 -4.867 -8.484 1.00 96.88 142 TYR A C 1
ATOM 1029 O O . TYR A 1 142 ? 0.290 -5.649 -9.433 1.00 96.88 142 TYR A O 1
ATOM 1037 N N . SER A 1 143 ? 0.654 -5.232 -7.243 1.00 97.81 143 SER A N 1
ATOM 1038 C CA . SER A 1 143 ? 0.605 -6.621 -6.805 1.00 97.81 143 SER A CA 1
ATOM 1039 C C . SER A 1 143 ? -0.827 -7.149 -6.814 1.00 97.81 143 SER A C 1
ATOM 1041 O O . SER A 1 143 ? -1.791 -6.382 -6.808 1.00 97.81 143 SER A O 1
ATOM 1043 N N . GLU A 1 144 ? -0.961 -8.469 -6.706 1.00 96.81 144 GLU A N 1
ATOM 1044 C CA . GLU A 1 144 ? -2.204 -9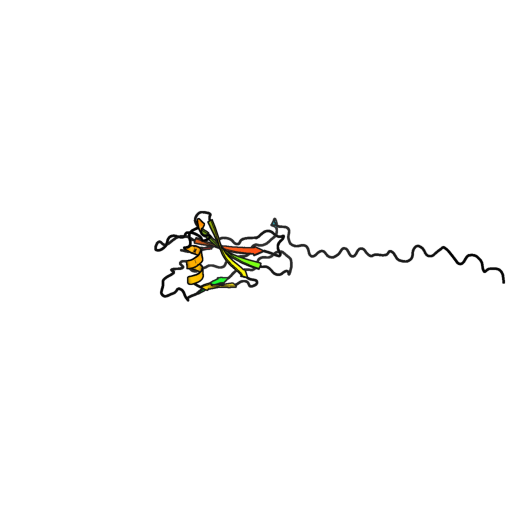.063 -6.213 1.00 96.81 144 GLU A CA 1
ATOM 1045 C C . GLU A 1 144 ? -2.524 -8.537 -4.803 1.00 96.81 144 GLU A C 1
ATOM 1047 O O . GLU A 1 144 ? -1.618 -8.182 -4.034 1.00 96.81 144 GLU A O 1
ATOM 1052 N N . GLY A 1 145 ? -3.817 -8.470 -4.481 1.00 95.44 145 GLY A N 1
ATOM 1053 C CA . GLY A 1 145 ? -4.298 -8.034 -3.174 1.00 95.44 145 GLY A CA 1
ATOM 1054 C C . GLY A 1 145 ? -4.150 -9.118 -2.109 1.00 95.44 145 GLY A C 1
ATOM 1055 O O . GLY A 1 145 ? -4.411 -10.296 -2.361 1.00 95.44 145 GLY A O 1
ATOM 1056 N N . VAL A 1 146 ? -3.753 -8.716 -0.904 1.00 97.56 146 VAL A N 1
ATOM 1057 C CA . VAL A 1 146 ? -3.743 -9.574 0.284 1.00 97.56 146 VAL A CA 1
ATOM 1058 C C . VAL A 1 146 ? -4.847 -9.115 1.226 1.00 97.56 146 VAL A C 1
ATOM 1060 O O . VAL A 1 146 ? -4.751 -8.040 1.818 1.00 97.56 146 VAL A O 1
ATOM 1063 N N . THR A 1 147 ? -5.879 -9.945 1.367 1.00 96.94 147 THR A N 1
ATOM 1064 C CA . THR A 1 147 ? -7.014 -9.682 2.257 1.00 96.94 147 THR A CA 1
ATOM 1065 C C . THR A 1 147 ? -6.636 -9.910 3.716 1.00 96.94 147 THR A C 1
ATOM 1067 O O . THR A 1 147 ? -6.109 -10.967 4.077 1.00 96.94 147 THR A O 1
ATOM 1070 N N . VAL A 1 148 ? -6.960 -8.935 4.558 1.00 95.81 148 VAL A N 1
ATOM 1071 C CA . VAL A 1 148 ? -6.768 -8.958 6.010 1.00 95.81 148 VAL A CA 1
ATOM 1072 C C . VAL A 1 148 ? -8.075 -8.560 6.697 1.00 95.81 148 VAL A C 1
ATOM 1074 O O . VAL A 1 148 ? -8.826 -7.748 6.158 1.00 95.81 148 VAL A O 1
ATOM 1077 N N . LYS A 1 149 ? -8.345 -9.147 7.868 1.00 93.62 149 LYS A N 1
ATOM 1078 C CA . LYS A 1 149 ? -9.516 -8.843 8.707 1.00 93.62 149 LYS A CA 1
ATOM 1079 C C . LYS A 1 149 ? -9.260 -7.819 9.804 1.00 93.62 149 LYS A C 1
ATOM 1081 O O . LYS A 1 149 ? -8.111 -7.771 10.304 1.00 93.62 149 LYS A O 1
#

pLDDT: mean 85.48, std 17.71, range [42.31, 98.5]

Secondary structure (DSSP, 8-state):
-------SS----S------------PPPPGGGPBPPEEPPPPS-----TTTTT-EEEEEEEPPB-SS-PPPEEEEEEEETTEEEEEEEEE-SSEEEEEHHHHHHHHSS-GGGTS--PPTTS---EEEEEEEE-TTTSPPEEPPPEEE-

Sequen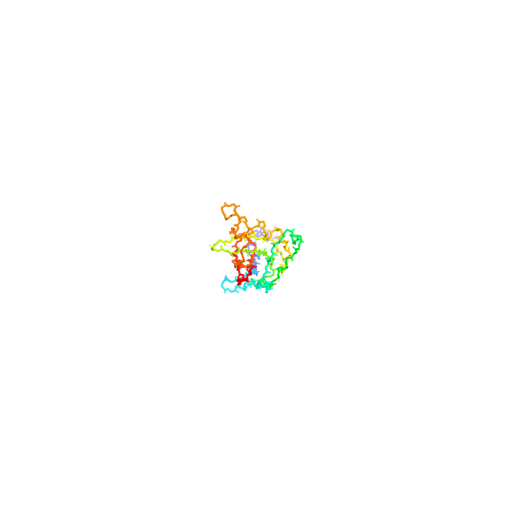ce (149 aa):
MKIVKYISILAAVAGLSTACQELEEVRTLAPDQVVPPVLHSLPAEIAVTSENMGSTVTFAWDAADFGVGTQTNYSIEAAYNSDTVAVVTGVTGTSTEQTYEILNSVLSLAAEDGGLGVPTGTPTDVDFLVGATIGDTFGKYYSEGVTVK

InterPro domains:
  IPR025970 SusE outer membrane protein [PF14292] (33-109)

Foldseek 3Di:
DPPPDPPDDDDDDDDPPPPPPPVPPQDWDDPVPKAFKAKDAWPQADDDDPVQQQPKTKIFIHDIGRVDPAFKKKWKWKADPRDIATLDTRDRDRMDIDGSNSVCVQACDDVVRRHNNDDPPDFDWMWIWMWIDGPDPDDIGIHDTHIHD

Organism: NCBI:txid2840762